Protein AF-A0A496VJU9-F1 (afdb_monomer)

Sequence (153 aa):
MFTLHSKPLSTQMMAYYFPLIFKKNTPYWFFQRLTETQFEQIQNILAEESHKDESEQILCKACQHKITSLENKIEVNGLHQHVFSNPGGFVFEIGCFSGAIGCVNQGSPSLEHSWFTGYAWRFALCSNCLRHLGWFFQSGKDSFYALILKNLD

Radius of gyration: 25.79 Å; Cα contacts (8 Å, |Δi|>4): 222; chains: 1; bounding box: 53×40×88 Å

Foldseek 3Di:
DDDDDDDDDDDDDPPDDDPDDDDPDDDPPPPPPADPVRVVVVVVVVVVVVVVPDPFFKAFPVPRHTFGGVVQFDDDPRHQWDWDADPVRDIFIWGKGQGTPQWDWDDDFAPPRDPRPQWTWTFTAGNPPRHGQAIWTDHDPGIITIGRVVRID

Nearest PDB structures (foldseek):
  4v32-assembly2_B  TM=9.779E-01  e=3.216E-10  Magnetospirillum gryphiswaldense MSR-1
  6r0q-assembly4_D  TM=9.789E-01  e=3.770E-10  Magnetospirillum gryphiswaldense MSR-1
  6r12-assembly2_B  TM=9.718E-01  e=4.191E-10  Magnetospirillum gryphiswaldense MSR-1
  6r0v-assembly3_C  TM=9.160E-01  e=7.500E-10  Magnetospirillum gryphiswaldense MSR-1
  8rq8-assembly1_A  TM=8.326E-01  e=2.969E-09  Homo sapiens

Solvent-accessible surface area (backbone atoms only — not comparable to full-atom values): 9350 Å² total; per-residue (Å²): 138,84,91,84,89,84,83,83,85,78,82,81,80,80,83,79,83,76,90,75,92,73,79,100,82,72,76,92,80,76,74,74,83,68,48,72,71,54,46,53,50,50,51,49,52,53,49,53,59,65,70,66,67,64,93,47,56,30,21,32,59,89,75,64,48,62,26,37,39,63,88,26,57,36,63,59,98,87,34,40,68,47,78,48,67,49,98,88,70,52,73,44,53,26,39,28,22,63,50,47,84,28,44,40,78,47,79,70,74,34,62,76,90,46,89,51,86,81,28,27,33,25,43,21,18,33,64,85,80,60,48,78,36,37,31,37,36,38,41,95,92,47,60,36,34,40,32,35,49,91,47,43,78

Mean predicted aligned error: 13.39 Å

Structure (mmCIF, N/CA/C/O backbone):
data_AF-A0A496VJU9-F1
#
_entry.id   AF-A0A496VJU9-F1
#
loop_
_atom_site.group_PDB
_atom_site.id
_atom_site.type_symbol
_atom_site.label_atom_id
_atom_site.label_alt_id
_atom_site.label_comp_id
_atom_site.label_asym_id
_atom_site.label_entity_id
_atom_site.label_seq_id
_atom_site.pdbx_PDB_ins_code
_atom_site.Cartn_x
_atom_site.Cartn_y
_atom_site.Cartn_z
_atom_site.occupancy
_atom_site.B_iso_or_equiv
_atom_site.auth_seq_id
_atom_site.auth_comp_id
_atom_site.auth_asym_id
_atom_site.auth_atom_id
_atom_site.pdbx_PDB_model_num
ATOM 1 N N . MET A 1 1 ? -37.562 25.824 72.753 1.00 36.03 1 MET A N 1
ATOM 2 C CA . MET A 1 1 ? -36.145 26.083 72.4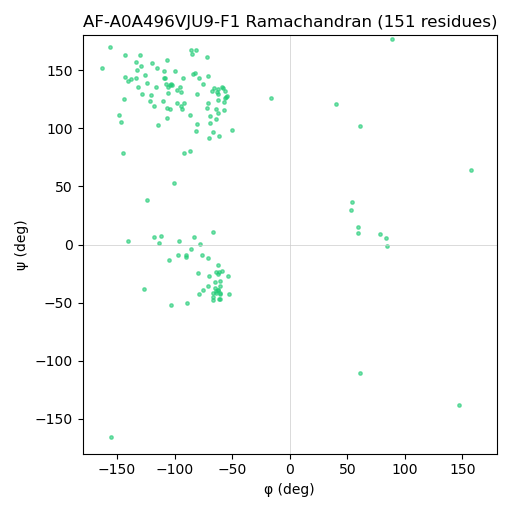26 1.00 36.03 1 MET A CA 1
ATOM 3 C C . MET A 1 1 ? -35.720 25.023 71.410 1.00 36.03 1 MET A C 1
ATOM 5 O O . MET A 1 1 ? -35.754 23.852 71.746 1.00 36.03 1 MET A O 1
ATOM 9 N N . PHE A 1 2 ? -35.468 25.473 70.174 1.00 30.89 2 PHE A N 1
ATOM 10 C CA . PHE A 1 2 ? -34.923 24.803 68.974 1.00 30.89 2 PHE A CA 1
ATOM 11 C C . PHE A 1 2 ? -35.641 23.601 68.323 1.00 30.89 2 PHE A C 1
ATOM 13 O O . PHE A 1 2 ? -35.470 22.447 68.694 1.00 30.89 2 PHE A O 1
ATOM 20 N N . THR A 1 3 ? -36.332 23.904 67.221 1.00 36.97 3 THR A N 1
ATOM 21 C CA . THR A 1 3 ? -36.458 23.063 66.019 1.00 36.97 3 THR A CA 1
ATOM 22 C C . THR A 1 3 ? -35.170 23.101 65.197 1.00 36.97 3 THR A C 1
ATOM 24 O O . THR A 1 3 ? -34.684 24.199 64.935 1.00 36.97 3 THR A O 1
ATOM 27 N N . LEU A 1 4 ? -34.717 21.961 64.665 1.00 34.31 4 LEU A N 1
ATOM 28 C CA . LEU A 1 4 ? -33.974 21.895 63.399 1.00 34.31 4 LEU A CA 1
ATOM 29 C C . LEU A 1 4 ? -34.350 20.616 62.631 1.00 34.31 4 LEU A C 1
ATOM 31 O O . LEU A 1 4 ? -34.287 19.510 63.157 1.00 34.31 4 LEU A O 1
ATOM 35 N N . HIS A 1 5 ? -34.780 20.815 61.384 1.00 34.91 5 HIS A N 1
ATOM 36 C CA . HIS A 1 5 ? -34.985 19.804 60.348 1.00 34.91 5 HIS A CA 1
ATOM 37 C C . HIS A 1 5 ? -33.647 19.248 59.839 1.00 34.91 5 HIS A C 1
ATOM 39 O O . HIS A 1 5 ? -32.717 20.021 59.609 1.00 34.91 5 HIS A O 1
ATOM 45 N N . SER A 1 6 ? -33.600 17.957 59.504 1.00 38.62 6 SER A N 1
ATOM 46 C CA . SER A 1 6 ? -32.602 17.387 58.591 1.00 38.62 6 SER A CA 1
ATOM 47 C C . SER A 1 6 ? -33.297 16.716 57.397 1.00 38.62 6 SER A C 1
ATOM 49 O O . SER A 1 6 ? -34.195 15.890 57.538 1.00 38.62 6 SER A O 1
ATOM 51 N N . LYS A 1 7 ? -32.906 17.184 56.207 1.00 39.16 7 LYS A N 1
ATOM 52 C CA . LYS A 1 7 ? -33.336 16.788 54.856 1.00 39.16 7 LYS A CA 1
ATOM 53 C C . LYS A 1 7 ? -32.603 15.511 54.378 1.00 39.16 7 LYS A C 1
ATOM 55 O O . LYS A 1 7 ? -31.640 15.108 55.027 1.00 39.16 7 LYS A O 1
ATOM 60 N N . PRO A 1 8 ? -33.062 14.866 53.284 1.00 37.69 8 PRO A N 1
ATOM 61 C CA . PRO A 1 8 ? -32.795 13.458 53.010 1.00 37.69 8 PRO A CA 1
ATOM 62 C C . PRO A 1 8 ? -31.461 13.179 52.305 1.00 37.69 8 PRO A C 1
ATOM 64 O O . PRO A 1 8 ? -30.825 14.061 51.733 1.00 37.69 8 PRO A O 1
ATOM 67 N N . LEU A 1 9 ? -31.115 11.893 52.398 1.00 39.75 9 LEU A N 1
ATOM 68 C CA . LEU A 1 9 ? -30.033 11.112 51.801 1.00 39.75 9 LEU A CA 1
ATOM 69 C C . LEU A 1 9 ? -29.301 11.716 50.592 1.00 39.75 9 LEU A C 1
ATOM 71 O O . LEU A 1 9 ? -29.872 12.024 49.551 1.00 39.75 9 LEU A O 1
ATOM 75 N N . SER A 1 10 ? -27.982 11.767 50.768 1.00 36.78 10 SER A N 1
ATOM 76 C CA . SER A 1 10 ? -26.939 12.088 49.805 1.00 36.78 10 SER A CA 1
ATOM 77 C C . SER A 1 10 ? -26.972 11.209 48.552 1.00 36.78 10 SER A C 1
ATOM 79 O O . SER A 1 10 ? -26.857 9.984 48.641 1.00 36.78 10 SER A O 1
ATOM 81 N N . THR A 1 11 ? -27.000 11.852 47.389 1.00 39.56 11 THR A N 1
ATOM 82 C CA . THR A 1 11 ? -26.589 11.288 46.101 1.00 39.56 11 THR A CA 1
ATOM 83 C C . THR A 1 11 ? -25.138 10.808 46.203 1.00 39.56 11 THR A C 1
ATOM 85 O O . THR A 1 11 ? -24.229 11.598 46.460 1.00 39.56 11 THR A O 1
ATOM 88 N N . GLN A 1 12 ? -24.919 9.501 46.059 1.00 37.50 12 GLN A N 1
ATOM 89 C CA . GLN A 1 12 ? -23.591 8.895 45.993 1.00 37.50 12 GLN A CA 1
ATOM 90 C C . GLN A 1 12 ? -22.842 9.418 44.761 1.00 37.50 12 GLN A C 1
ATOM 92 O O . GLN A 1 12 ? -23.204 9.120 43.628 1.00 37.50 12 GLN A O 1
ATOM 97 N N . MET A 1 13 ? -21.771 10.174 44.998 1.00 37.19 13 MET A N 1
ATOM 98 C CA . MET A 1 13 ? -20.736 10.437 44.004 1.00 37.19 13 MET A CA 1
ATOM 99 C C . MET A 1 13 ? -19.961 9.144 43.738 1.00 37.19 13 MET A C 1
ATOM 101 O O . MET A 1 13 ? -19.120 8.748 44.546 1.00 37.19 13 MET A O 1
ATOM 105 N N . MET A 1 14 ? -20.209 8.497 42.604 1.00 37.78 14 MET A N 1
ATOM 106 C CA . MET A 1 14 ? -19.324 7.442 42.117 1.00 37.78 14 MET A CA 1
ATOM 107 C C . MET A 1 14 ? -18.138 8.092 41.401 1.00 37.78 14 MET A C 1
ATOM 109 O O . MET A 1 14 ? -18.221 8.507 40.247 1.00 37.78 14 MET A O 1
ATOM 113 N N . ALA A 1 15 ? -17.028 8.230 42.123 1.00 38.59 15 ALA A N 1
ATOM 114 C CA . ALA A 1 15 ? -15.746 8.621 41.556 1.00 38.59 15 ALA A CA 1
ATOM 115 C C . ALA A 1 15 ? -15.200 7.466 40.699 1.00 38.59 15 ALA A C 1
ATOM 117 O O . ALA A 1 15 ? -14.516 6.577 41.204 1.00 38.59 15 ALA A O 1
ATOM 118 N N . TYR A 1 16 ? -15.511 7.458 39.404 1.00 41.25 16 TYR A N 1
ATOM 119 C CA . TYR A 1 16 ? -14.902 6.520 38.465 1.00 41.25 16 TYR A CA 1
ATOM 120 C C . TYR A 1 16 ? -13.515 7.031 38.059 1.00 41.25 16 TYR A C 1
ATOM 122 O O . TYR A 1 16 ? -13.370 7.974 37.283 1.00 41.25 16 TYR A O 1
ATOM 130 N N . TYR A 1 17 ? -12.482 6.412 38.633 1.00 43.81 17 TYR A N 1
ATOM 131 C CA . TYR A 1 17 ? -11.094 6.583 38.219 1.00 43.81 17 TYR A CA 1
ATOM 132 C C . TYR A 1 17 ? -10.882 5.915 36.859 1.00 43.81 17 TYR A C 1
ATOM 134 O O . TYR A 1 17 ? -11.070 4.709 36.717 1.00 43.81 17 TYR A O 1
ATOM 142 N N . PHE A 1 18 ? -10.449 6.696 35.875 1.00 40.91 18 PHE A N 1
ATOM 143 C CA . PHE A 1 18 ? -10.030 6.206 34.567 1.00 40.91 18 PHE A CA 1
ATOM 144 C C . PHE A 1 18 ? -8.506 5.980 34.586 1.00 40.91 18 PHE A C 1
ATOM 146 O O . PHE A 1 18 ? -7.769 6.956 34.736 1.00 40.91 18 PHE A O 1
ATOM 153 N N . PRO A 1 19 ? -7.977 4.753 34.422 1.00 44.84 19 PRO A N 1
ATOM 154 C CA . PRO A 1 19 ? -6.567 4.562 34.129 1.00 44.84 19 PRO A CA 1
ATOM 155 C C . PRO A 1 19 ? -6.401 4.509 32.606 1.00 44.84 19 PRO A C 1
ATOM 157 O O . PRO A 1 19 ? -6.278 3.438 32.020 1.00 44.84 19 PRO A O 1
ATOM 160 N N . LEU A 1 20 ? -6.411 5.670 31.943 1.00 40.44 20 LEU A N 1
ATOM 161 C CA . LEU A 1 20 ? -5.912 5.757 30.570 1.00 40.44 20 LEU A CA 1
ATOM 162 C C . LEU A 1 20 ? -4.410 6.008 30.616 1.00 40.44 20 LEU A C 1
ATOM 164 O O . LEU A 1 20 ? -3.923 7.059 31.027 1.00 40.44 20 LEU A O 1
ATOM 168 N N . ILE A 1 21 ? -3.678 4.990 30.191 1.00 49.91 21 ILE A N 1
ATOM 169 C CA . ILE A 1 21 ? -2.246 5.013 29.931 1.00 49.91 21 ILE A CA 1
ATOM 170 C C . ILE A 1 21 ? -1.979 6.037 28.818 1.00 49.91 21 ILE A C 1
ATOM 172 O O . ILE A 1 21 ? -2.028 5.663 27.658 1.00 49.91 21 ILE A O 1
ATOM 176 N N . PHE A 1 22 ? -1.663 7.303 29.123 1.00 44.09 22 PHE A N 1
ATOM 177 C CA . PHE A 1 22 ? -1.012 8.201 28.155 1.00 44.09 22 PHE A CA 1
ATOM 178 C C . PHE A 1 22 ? -0.068 9.232 28.808 1.00 44.09 22 PHE A C 1
ATOM 180 O O . PHE A 1 22 ? -0.472 10.152 29.503 1.00 44.09 22 PHE A O 1
ATOM 187 N N . LYS A 1 23 ? 1.225 9.004 28.526 1.00 38.66 23 LYS A N 1
ATOM 188 C CA . LYS A 1 23 ? 2.399 9.896 28.410 1.00 38.66 23 LYS A CA 1
ATOM 189 C C . LYS A 1 23 ? 2.602 11.070 29.396 1.00 38.66 23 LYS A C 1
ATOM 191 O O . LYS A 1 23 ? 1.887 12.059 29.439 1.00 38.66 23 LYS A O 1
ATOM 196 N N . LYS A 1 24 ? 3.759 10.987 30.066 1.00 43.81 24 LYS A N 1
ATOM 197 C CA . LYS A 1 24 ? 4.439 11.978 30.917 1.00 43.81 24 LYS A CA 1
ATOM 198 C C . LYS A 1 24 ? 4.575 13.367 30.253 1.00 43.81 24 LYS A C 1
ATOM 200 O O . LYS A 1 24 ? 5.496 13.546 29.465 1.00 43.81 24 LYS A O 1
ATOM 205 N N . ASN A 1 25 ? 3.686 14.313 30.577 1.00 45.59 25 ASN A N 1
ATOM 206 C CA . ASN A 1 25 ? 3.913 15.771 30.747 1.00 45.59 25 ASN A CA 1
ATOM 207 C C . ASN A 1 25 ? 2.608 16.573 30.575 1.00 45.59 25 ASN A C 1
ATOM 209 O O . ASN A 1 25 ? 2.478 17.404 29.680 1.00 45.59 25 ASN A O 1
ATOM 213 N N . THR A 1 26 ? 1.640 16.363 31.463 1.00 45.28 26 THR A N 1
ATOM 214 C CA . THR A 1 26 ? 0.485 17.260 31.611 1.00 45.28 26 THR A CA 1
ATOM 215 C C . THR A 1 26 ? 0.642 18.065 32.902 1.00 45.28 26 THR A C 1
ATOM 217 O O . THR A 1 26 ? 0.701 17.462 33.977 1.00 45.28 26 THR A O 1
ATOM 220 N N . PRO A 1 27 ? 0.744 19.406 32.840 1.00 45.62 27 PRO A N 1
ATOM 221 C CA . PRO A 1 27 ? 0.731 20.249 34.031 1.00 45.62 27 PRO A CA 1
ATOM 222 C C . PRO A 1 27 ? -0.566 20.033 34.826 1.00 45.62 27 PRO A C 1
ATOM 224 O O . PRO A 1 27 ? -1.655 20.003 34.256 1.00 45.62 27 PRO A O 1
ATOM 227 N N . TYR A 1 28 ? -0.442 19.883 36.144 1.00 48.94 28 TYR A N 1
ATOM 228 C CA . TYR A 1 28 ? -1.470 19.382 37.072 1.00 48.94 28 TYR A CA 1
ATOM 229 C C . TYR A 1 28 ? -2.730 20.265 37.265 1.00 48.94 28 TYR A C 1
ATOM 231 O O . TYR A 1 28 ? -3.525 19.997 38.16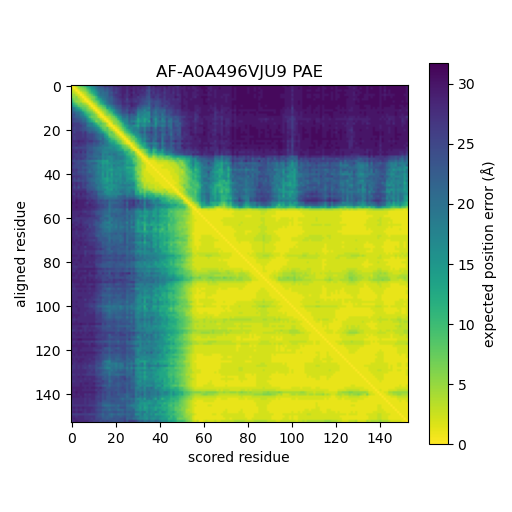1 1.00 48.94 28 TYR A O 1
ATOM 239 N N . TRP A 1 29 ? -2.960 21.302 36.455 1.00 51.19 29 TRP A N 1
ATOM 240 C CA . TRP A 1 29 ? -4.063 22.266 36.641 1.00 51.19 29 TRP A CA 1
ATOM 241 C C . TRP A 1 29 ? -5.168 22.221 35.583 1.00 51.19 29 TRP A C 1
ATOM 243 O O . TRP A 1 29 ? -6.082 23.038 35.640 1.00 51.19 29 TRP A O 1
ATOM 253 N N . PHE A 1 30 ? 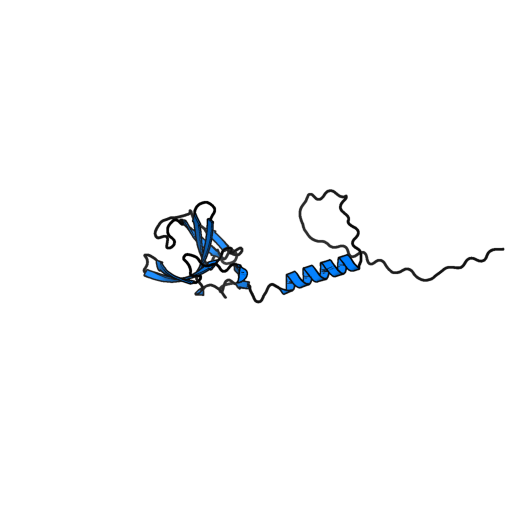-5.162 21.259 34.659 1.00 46.78 30 PHE A N 1
ATOM 254 C CA . PHE A 1 30 ? -6.269 21.098 33.708 1.00 46.78 30 PHE A CA 1
ATOM 255 C C . PHE A 1 30 ? -7.223 19.964 34.110 1.00 46.78 30 PHE A C 1
ATOM 257 O O . PHE A 1 30 ? -7.517 19.064 33.332 1.00 46.78 30 PHE A O 1
ATOM 264 N N . PHE A 1 31 ? -7.718 19.999 35.350 1.00 55.41 31 PHE A N 1
ATOM 265 C CA . PHE A 1 31 ? -8.904 19.226 35.722 1.00 55.41 31 PHE A CA 1
ATOM 266 C C . PHE A 1 31 ? -10.138 20.062 35.391 1.00 55.41 31 PHE A C 1
ATOM 268 O O . PHE A 1 31 ? -10.723 20.714 36.256 1.00 55.41 31 PHE A O 1
ATOM 275 N N . GLN A 1 32 ? -10.534 20.070 34.118 1.00 63.53 32 GLN A N 1
ATOM 276 C CA . GLN A 1 32 ? -11.879 20.512 33.776 1.00 63.53 32 GLN A CA 1
ATOM 277 C C . GLN A 1 32 ? -12.840 19.510 34.422 1.00 63.53 32 GLN A C 1
ATOM 279 O O . GLN A 1 32 ? -12.888 18.344 34.034 1.00 63.53 32 GLN A O 1
ATOM 284 N N . ARG A 1 33 ? -13.546 19.936 35.477 1.00 68.69 33 ARG A N 1
ATOM 285 C CA . ARG A 1 33 ? -14.572 19.114 36.121 1.00 68.69 33 ARG A CA 1
ATOM 286 C C . ARG A 1 33 ? -15.708 18.939 35.118 1.00 68.69 33 ARG A C 1
ATOM 288 O O . ARG A 1 33 ? -16.532 19.839 34.975 1.00 68.69 33 ARG A O 1
ATOM 295 N N . LEU A 1 34 ? -15.697 17.817 34.405 1.00 76.88 34 LEU A N 1
ATOM 296 C CA . LEU A 1 34 ? -16.750 17.466 33.463 1.00 76.88 34 LEU A CA 1
ATOM 297 C C . LEU A 1 34 ? -18.066 17.311 34.227 1.00 76.88 34 LEU A C 1
ATOM 299 O O . LEU A 1 34 ? -18.108 16.699 35.297 1.00 76.88 34 LEU A O 1
ATOM 303 N N . THR A 1 35 ? -19.134 17.898 33.698 1.00 84.69 35 THR A N 1
ATOM 304 C CA . THR A 1 35 ? -20.495 17.592 34.149 1.00 84.69 35 THR A CA 1
ATOM 305 C C . THR A 1 35 ? -20.895 16.193 33.678 1.00 84.69 35 THR A C 1
ATOM 307 O O . THR A 1 35 ? -20.311 15.671 32.731 1.00 84.69 35 THR A O 1
ATOM 310 N N . GLU A 1 36 ? -21.913 15.590 34.298 1.00 83.12 36 GLU A N 1
ATOM 311 C CA . GLU A 1 36 ? -22.470 14.296 33.855 1.00 83.12 36 GLU A CA 1
ATOM 312 C C . GLU A 1 36 ? -22.842 14.326 32.368 1.00 83.12 36 GLU A C 1
ATOM 314 O O . GLU A 1 36 ? -22.452 13.444 31.613 1.00 83.12 36 GLU A O 1
ATOM 319 N N . THR A 1 37 ? -23.453 15.422 31.912 1.00 84.25 37 THR A N 1
ATOM 320 C CA . THR A 1 37 ? -23.782 15.630 30.497 1.00 84.25 37 THR A CA 1
ATOM 321 C C . THR A 1 37 ? -22.552 15.687 29.592 1.00 84.25 37 THR A C 1
ATOM 323 O O . THR A 1 37 ? -22.577 15.134 28.499 1.00 84.25 37 THR A O 1
ATOM 326 N N . GLN A 1 38 ? -21.459 16.320 30.030 1.00 88.88 38 GLN A N 1
ATOM 327 C CA . GLN A 1 38 ? -20.211 16.359 29.264 1.00 88.88 38 GLN A CA 1
ATOM 328 C C . GLN A 1 38 ? -19.525 14.992 29.236 1.00 88.88 38 GLN A C 1
ATOM 330 O O . GLN A 1 38 ? -18.928 14.628 28.227 1.00 88.88 38 GLN A O 1
ATOM 335 N N . PHE A 1 39 ? -19.613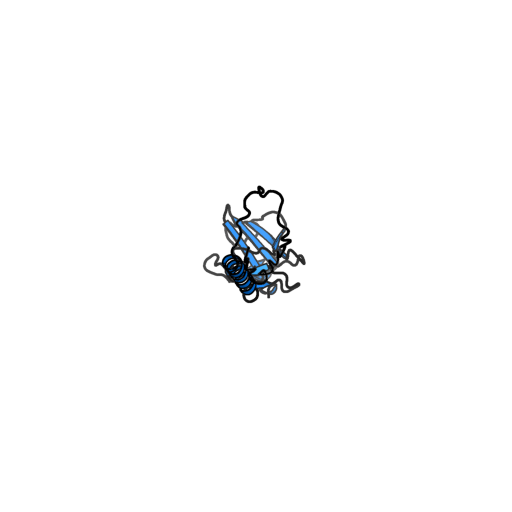 14.226 30.324 1.00 85.75 39 PHE A N 1
ATOM 336 C CA . PHE A 1 39 ? -19.094 12.866 30.374 1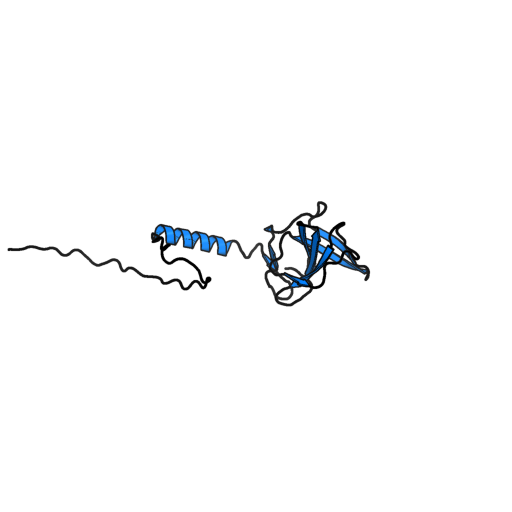.00 85.75 39 PHE A CA 1
ATOM 337 C C . PHE A 1 39 ? -19.874 11.940 29.435 1.00 85.75 39 PHE A C 1
ATOM 339 O O . PHE A 1 39 ? -19.256 11.253 28.631 1.00 85.75 39 PHE A O 1
ATOM 346 N N . GLU A 1 40 ? -21.207 11.976 29.467 1.00 86.12 40 GLU A N 1
ATOM 347 C CA . GLU A 1 40 ? -22.067 11.218 28.546 1.00 86.12 40 GLU A CA 1
ATOM 348 C C . GLU A 1 40 ? -21.819 11.608 27.086 1.00 86.12 40 GLU A C 1
ATOM 350 O O . GLU A 1 40 ? -21.701 10.741 26.226 1.00 86.12 40 GLU A O 1
ATOM 355 N N . GLN A 1 41 ? -21.657 12.903 26.800 1.00 88.19 41 GLN A N 1
ATOM 356 C CA . GLN A 1 41 ? -21.295 13.380 25.464 1.00 88.19 41 GLN A CA 1
ATOM 357 C C . GLN A 1 41 ? -19.943 12.831 25.002 1.00 88.19 41 GLN A C 1
ATOM 359 O O . GLN A 1 41 ? -19.842 12.339 23.882 1.00 88.19 41 GLN A O 1
ATOM 364 N N . ILE A 1 42 ? -18.913 12.873 25.853 1.00 85.94 42 ILE A N 1
ATOM 365 C CA . ILE A 1 42 ? -17.594 12.312 25.531 1.00 85.94 42 ILE A CA 1
ATOM 366 C C . ILE A 1 42 ? -17.682 10.793 25.346 1.00 85.94 42 ILE A C 1
ATOM 368 O O . ILE A 1 42 ? -17.098 10.272 24.403 1.00 85.94 42 ILE A O 1
ATOM 372 N N . GLN A 1 43 ? -18.427 10.079 26.195 1.00 84.19 43 GLN A N 1
ATOM 373 C CA . GLN A 1 43 ? -18.647 8.636 26.050 1.00 84.19 43 GLN A CA 1
ATOM 374 C C . GLN A 1 43 ? -19.339 8.301 24.726 1.00 84.19 43 GLN A C 1
ATOM 376 O O . GLN A 1 43 ? -18.906 7.379 24.045 1.00 84.19 43 GLN A O 1
ATOM 381 N N . ASN A 1 44 ? -20.354 9.072 24.328 1.00 83.56 44 ASN A N 1
ATOM 382 C CA . ASN A 1 44 ? -21.057 8.870 23.063 1.00 83.56 44 ASN A CA 1
ATOM 383 C C . ASN A 1 44 ? -20.157 9.158 21.857 1.00 83.56 44 ASN A C 1
ATOM 385 O O . ASN A 1 44 ? -20.144 8.360 20.930 1.00 83.56 44 ASN A O 1
ATOM 389 N N . ILE A 1 45 ? -19.349 10.224 21.890 1.00 82.19 45 ILE A N 1
ATOM 390 C CA . ILE A 1 45 ? -18.370 10.518 20.828 1.00 82.19 45 ILE A CA 1
ATOM 391 C C . ILE A 1 45 ? -17.348 9.382 20.708 1.00 82.19 45 ILE A C 1
ATOM 393 O O . ILE A 1 45 ? -17.096 8.898 19.610 1.00 82.19 45 ILE A O 1
ATOM 397 N N . LEU A 1 46 ? -16.793 8.914 21.831 1.00 80.69 46 LEU A N 1
ATOM 398 C CA . LEU A 1 46 ? -15.835 7.803 21.839 1.00 80.69 46 LEU A CA 1
ATOM 399 C C . LEU A 1 46 ? -16.475 6.488 21.367 1.00 80.69 46 LEU A C 1
ATOM 401 O O . LEU A 1 46 ? -15.833 5.706 20.668 1.00 80.69 46 LEU A O 1
ATOM 405 N N . ALA A 1 47 ? -17.738 6.245 21.722 1.00 74.69 47 ALA A N 1
ATOM 406 C CA . ALA A 1 47 ? -18.490 5.091 21.246 1.00 74.69 47 ALA A CA 1
ATOM 407 C C . ALA A 1 47 ? -18.754 5.186 19.734 1.00 74.69 47 ALA A C 1
ATOM 409 O O . ALA A 1 47 ? -18.506 4.222 19.014 1.00 74.69 47 ALA A O 1
ATOM 410 N N . GLU A 1 48 ? -19.172 6.344 19.224 1.00 66.44 48 GLU A N 1
ATOM 411 C CA . GLU A 1 48 ? -19.360 6.593 17.789 1.00 66.44 48 GLU A CA 1
ATOM 412 C C . GLU A 1 48 ? -18.049 6.460 16.994 1.00 66.44 48 GLU A C 1
ATOM 414 O O . GLU A 1 48 ? -18.051 5.870 15.912 1.00 66.44 48 GLU A O 1
ATOM 419 N N . GLU A 1 49 ? -16.919 6.928 17.533 1.00 64.56 49 GLU A N 1
ATOM 420 C CA . GLU A 1 49 ? -15.587 6.708 16.949 1.00 64.56 49 GLU A CA 1
ATOM 421 C C . GLU A 1 49 ? -15.206 5.221 16.931 1.00 64.56 49 GLU A C 1
ATOM 423 O O . GLU A 1 49 ? -14.682 4.739 15.928 1.00 64.56 49 GLU A O 1
ATOM 428 N N . SER A 1 50 ? -15.520 4.468 17.990 1.00 61.69 50 SER A N 1
ATOM 429 C CA . SER A 1 50 ? -15.257 3.023 18.050 1.00 61.69 50 SER A CA 1
ATOM 430 C C . SER A 1 50 ? -16.153 2.193 17.119 1.00 61.69 50 SER A C 1
ATOM 432 O O . SER A 1 50 ? -15.741 1.133 16.656 1.00 61.69 50 SER A O 1
ATOM 434 N N . HIS A 1 51 ? -17.359 2.680 16.804 1.00 56.41 51 HIS A N 1
ATOM 435 C CA . HIS A 1 51 ? -18.331 1.995 15.945 1.00 56.41 51 HIS A CA 1
ATOM 436 C C . HIS A 1 51 ? -18.211 2.337 14.453 1.00 56.41 51 HIS A C 1
ATOM 438 O O . HIS A 1 51 ? -18.803 1.642 13.628 1.00 56.41 51 HIS A O 1
ATOM 444 N N . LYS A 1 52 ? -17.427 3.354 14.079 1.00 54.09 52 LYS A N 1
ATOM 445 C CA . LYS A 1 52 ? -17.117 3.661 12.671 1.00 54.09 52 LYS A CA 1
ATOM 446 C C . LYS A 1 52 ? -16.181 2.643 12.000 1.00 54.09 52 LYS A C 1
ATOM 448 O O . LYS A 1 52 ? -16.023 2.691 10.787 1.00 54.09 52 LYS A O 1
ATOM 453 N N . ASP A 1 53 ? -15.547 1.743 12.752 1.00 56.91 53 ASP A N 1
ATOM 454 C CA . ASP A 1 53 ? -14.196 1.273 12.409 1.00 56.91 53 ASP A CA 1
ATOM 455 C C . ASP A 1 53 ? -14.031 -0.253 12.245 1.00 56.91 53 ASP A C 1
ATOM 457 O O . ASP A 1 53 ? -12.987 -0.790 12.583 1.00 56.91 53 ASP A O 1
ATOM 461 N N . GLU A 1 54 ? -14.996 -0.981 11.672 1.00 57.78 54 GLU A N 1
ATOM 462 C CA . GLU A 1 54 ? -14.735 -2.366 11.205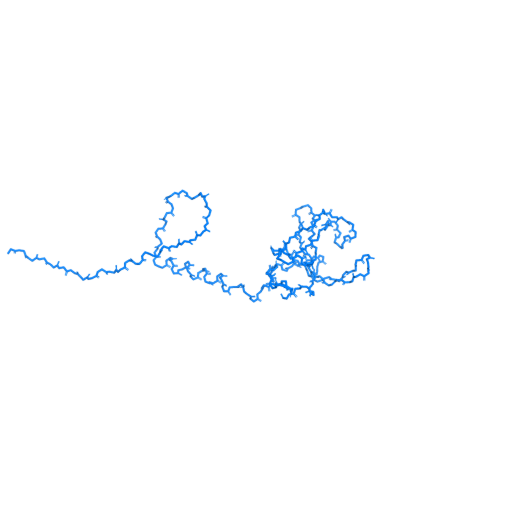 1.00 57.78 54 GLU A CA 1
ATOM 463 C C . GLU A 1 54 ? -15.119 -2.602 9.738 1.00 57.78 54 GLU A C 1
ATOM 465 O O . GLU A 1 54 ? -14.374 -3.259 9.014 1.00 57.78 54 GLU A O 1
ATOM 470 N N . SER A 1 55 ? -16.221 -2.026 9.243 1.00 60.91 55 SER A N 1
ATOM 471 C CA . SER A 1 55 ? -16.721 -2.327 7.888 1.00 60.91 55 SER A CA 1
ATOM 472 C C . SER A 1 55 ? -15.951 -1.665 6.740 1.00 60.91 55 SER A C 1
ATOM 474 O O . SER A 1 55 ? -16.204 -1.983 5.581 1.00 60.91 55 SER A O 1
ATOM 476 N N . GLU A 1 56 ? -15.036 -0.739 7.033 1.00 86.12 56 GLU A N 1
ATOM 477 C CA . GLU A 1 56 ? -14.250 -0.009 6.023 1.00 86.12 56 GLU A CA 1
ATOM 478 C C . GLU A 1 56 ? -12.740 -0.255 6.142 1.00 86.12 56 GLU A C 1
ATOM 480 O O . GLU A 1 56 ? -11.942 0.384 5.448 1.00 86.12 56 GLU A O 1
ATOM 485 N N . GLN A 1 57 ? -12.330 -1.171 7.022 1.00 94.38 57 GLN A N 1
ATOM 486 C CA . GLN A 1 57 ? -10.932 -1.550 7.168 1.00 94.38 57 GLN A CA 1
ATOM 487 C C . GLN A 1 57 ? -10.518 -2.510 6.058 1.00 94.38 57 GLN A C 1
ATOM 489 O O . GLN A 1 57 ? -11.275 -3.386 5.658 1.00 94.38 57 GLN A O 1
ATOM 494 N N . ILE A 1 58 ? -9.281 -2.358 5.597 1.00 97.62 58 ILE A N 1
ATOM 495 C CA . ILE A 1 58 ? -8.643 -3.311 4.697 1.00 97.62 58 ILE A CA 1
ATOM 496 C C . ILE A 1 58 ? -7.550 -4.023 5.479 1.00 97.62 58 ILE A C 1
ATOM 498 O O . ILE A 1 58 ? -6.639 -3.391 6.041 1.00 97.62 58 ILE A O 1
ATOM 502 N N . LEU A 1 59 ? -7.641 -5.345 5.514 1.00 98.31 59 LEU A N 1
ATOM 503 C CA . LEU A 1 59 ? -6.833 -6.196 6.371 1.00 98.31 59 LEU A CA 1
ATOM 504 C C . LEU A 1 59 ? -5.778 -6.944 5.561 1.00 98.31 59 LEU A C 1
ATOM 506 O O . LEU A 1 59 ? -5.881 -7.149 4.354 1.00 98.31 59 LEU A O 1
ATOM 510 N N . CYS A 1 60 ? -4.724 -7.391 6.233 1.00 98.75 60 CYS A N 1
ATOM 511 C CA . CYS A 1 60 ? -3.798 -8.338 5.641 1.00 98.75 60 CYS A CA 1
ATOM 512 C C . CYS A 1 60 ? -4.477 -9.701 5.550 1.00 98.75 60 CYS A C 1
ATOM 514 O O . CYS A 1 60 ? -4.695 -10.343 6.577 1.00 98.75 60 CYS A O 1
ATOM 516 N N . LYS A 1 61 ? -4.656 -10.223 4.337 1.00 98.62 61 LYS A N 1
ATOM 517 C CA . LYS A 1 61 ? -5.269 -11.540 4.111 1.00 98.62 61 LYS A CA 1
ATOM 518 C C . LYS A 1 61 ? -4.605 -12.686 4.880 1.00 98.62 61 LYS A C 1
ATOM 520 O O . LYS A 1 61 ? -5.213 -13.703 5.191 1.00 98.62 61 LYS A O 1
ATOM 525 N N . ALA A 1 62 ? -3.316 -12.543 5.190 1.00 98.56 62 ALA A N 1
ATOM 526 C CA . ALA A 1 62 ? -2.539 -13.566 5.883 1.00 98.56 62 ALA A CA 1
ATOM 527 C C . ALA A 1 62 ? -2.827 -13.676 7.382 1.00 98.56 62 ALA A C 1
ATOM 529 O O . ALA A 1 62 ? -2.736 -14.765 7.937 1.00 98.56 62 ALA A O 1
ATOM 530 N N . CYS A 1 63 ? -3.030 -12.540 8.046 1.00 98.50 63 CYS A N 1
ATOM 531 C CA . CYS A 1 63 ? -2.988 -12.451 9.508 1.00 98.50 63 CYS A CA 1
ATOM 532 C C . CYS A 1 63 ? -4.058 -11.529 10.091 1.00 98.50 63 CYS A C 1
ATOM 534 O O . CYS A 1 63 ? -4.055 -11.302 11.296 1.00 98.50 63 CYS A O 1
ATOM 536 N N . GLN A 1 64 ? -4.928 -10.980 9.241 1.00 98.00 64 GLN A N 1
ATOM 537 C CA . GLN A 1 64 ? -6.033 -10.087 9.584 1.00 98.00 64 GLN A CA 1
ATOM 538 C C . GLN A 1 64 ? -5.605 -8.787 10.289 1.00 98.00 64 GLN A C 1
ATOM 540 O O . GLN A 1 64 ? -6.422 -8.067 10.846 1.00 98.00 64 GLN A O 1
ATOM 545 N N . HIS A 1 65 ? -4.314 -8.440 10.245 1.00 97.94 65 HIS A N 1
ATOM 546 C CA . HIS A 1 65 ? -3.832 -7.160 10.759 1.00 97.94 65 HIS A CA 1
ATOM 547 C C . HIS A 1 65 ? -4.354 -6.008 9.894 1.00 97.94 65 HIS A C 1
ATOM 549 O O . HIS A 1 65 ? -4.212 -6.072 8.672 1.00 97.94 65 HIS A O 1
ATOM 555 N N . LYS A 1 66 ? -4.899 -4.953 10.513 1.00 97.69 66 LYS A N 1
ATOM 556 C CA . LYS A 1 66 ? -5.336 -3.731 9.819 1.00 97.69 66 LYS A CA 1
ATOM 557 C C . LYS A 1 66 ? -4.176 -3.124 9.038 1.00 97.69 66 LYS A C 1
ATOM 559 O O . LYS A 1 66 ? -3.143 -2.813 9.623 1.00 97.69 66 LYS A O 1
ATOM 564 N N . ILE A 1 67 ? -4.345 -2.948 7.729 1.00 98.56 67 ILE A N 1
ATOM 565 C CA . ILE A 1 67 ? -3.328 -2.361 6.845 1.00 98.56 67 ILE A CA 1
ATOM 566 C C . ILE A 1 67 ? -3.670 -0.920 6.508 1.00 98.56 67 ILE A C 1
ATOM 568 O O . ILE A 1 67 ? -2.835 -0.029 6.674 1.00 98.56 67 ILE A O 1
ATOM 572 N N . THR A 1 68 ? -4.892 -0.702 6.041 1.00 98.06 68 THR A N 1
ATOM 573 C CA . THR A 1 68 ? -5.407 0.595 5.601 1.00 98.06 68 THR A CA 1
ATOM 574 C C . THR A 1 68 ? -6.938 0.597 5.723 1.00 98.06 68 THR A C 1
ATOM 576 O O . THR A 1 68 ? -7.505 -0.255 6.409 1.00 98.06 68 THR A O 1
ATOM 579 N N . SER A 1 69 ? -7.606 1.559 5.104 1.00 96.50 69 SER A N 1
ATOM 580 C CA . SER A 1 69 ? -9.059 1.728 5.087 1.00 96.50 69 SER A CA 1
ATOM 581 C C . SER A 1 69 ? -9.518 2.233 3.719 1.00 96.50 69 SER A C 1
ATOM 583 O O . SER A 1 69 ? -8.719 2.738 2.922 1.00 96.50 69 SER A O 1
ATOM 585 N N . LEU A 1 70 ? -10.813 2.101 3.431 1.00 95.62 70 LEU A N 1
ATOM 586 C CA . LEU A 1 70 ? -11.408 2.574 2.178 1.00 95.62 70 LEU A CA 1
ATOM 587 C C . LEU A 1 70 ? -11.253 4.091 1.983 1.00 95.62 70 LEU A C 1
ATOM 589 O O . LEU A 1 70 ? -11.080 4.532 0.849 1.00 95.62 70 LEU A O 1
ATOM 593 N N . GLU A 1 71 ? -11.234 4.873 3.065 1.00 95.88 71 GLU A N 1
ATOM 594 C CA . GLU A 1 71 ? -11.024 6.331 3.030 1.00 95.88 71 GLU A CA 1
ATOM 595 C C . GLU A 1 71 ? -9.645 6.725 2.470 1.00 95.88 71 GLU A C 1
ATOM 597 O O . GLU A 1 71 ? -9.468 7.816 1.936 1.00 95.88 71 GLU A O 1
ATOM 602 N N . ASN A 1 72 ? -8.662 5.825 2.581 1.00 97.88 72 ASN A N 1
ATOM 603 C CA . ASN A 1 72 ? -7.306 6.059 2.111 1.00 97.88 72 ASN A CA 1
ATOM 604 C C . ASN A 1 72 ? -7.149 5.718 0.627 1.00 97.88 72 ASN A C 1
ATOM 606 O O . ASN A 1 72 ? -6.065 5.920 0.087 1.00 97.88 72 ASN A O 1
ATOM 610 N N . LYS A 1 73 ? -8.177 5.194 -0.056 1.00 98.19 73 LYS A N 1
ATOM 611 C CA . LYS A 1 73 ? -8.106 4.929 -1.499 1.00 98.19 73 LYS A CA 1
ATOM 612 C C . LYS A 1 73 ? -7.896 6.239 -2.251 1.00 98.19 73 LYS A C 1
ATOM 614 O O . LYS A 1 73 ? -8.647 7.193 -2.081 1.00 98.19 73 LYS A O 1
ATOM 619 N N . ILE A 1 74 ? -6.900 6.251 -3.127 1.00 98.62 74 ILE A N 1
ATOM 620 C CA . ILE A 1 74 ? -6.614 7.380 -4.012 1.00 98.62 74 ILE A CA 1
ATOM 621 C C . ILE A 1 74 ? -6.471 6.908 -5.452 1.00 98.62 74 ILE A C 1
ATOM 623 O O . ILE A 1 74 ? -6.243 5.724 -5.718 1.00 98.62 74 ILE A O 1
ATOM 627 N N . GLU A 1 75 ? -6.561 7.859 -6.373 1.00 98.62 75 GLU A N 1
ATOM 628 C CA . GLU A 1 75 ? -6.197 7.669 -7.770 1.00 98.62 75 GLU A CA 1
ATOM 629 C C . GLU A 1 75 ? -4.787 8.202 -8.018 1.00 98.62 75 GLU A C 1
ATOM 631 O O . GLU A 1 75 ? -4.450 9.320 -7.630 1.00 98.62 75 GLU A O 1
ATOM 636 N N . VAL A 1 76 ? -3.968 7.411 -8.705 1.00 98.06 76 VAL A N 1
ATOM 637 C CA . VAL A 1 76 ? -2.658 7.830 -9.210 1.00 98.06 76 VAL A CA 1
ATOM 638 C C . VAL A 1 76 ? -2.690 7.659 -10.719 1.00 98.06 76 VAL A C 1
ATOM 640 O O . VAL A 1 76 ? -3.097 6.611 -11.216 1.00 98.06 76 VAL A O 1
ATOM 643 N N . ASN A 1 77 ? -2.310 8.701 -11.461 1.00 97.00 77 ASN A N 1
ATOM 644 C CA . ASN A 1 77 ? -2.479 8.762 -12.919 1.00 97.00 77 ASN A CA 1
ATOM 645 C C . ASN A 1 77 ? -3.935 8.503 -13.373 1.00 97.00 77 ASN A C 1
ATOM 647 O O . ASN A 1 77 ? -4.165 7.878 -14.404 1.00 97.00 77 ASN A O 1
ATOM 651 N N . GLY A 1 78 ? -4.913 8.980 -12.590 1.00 97.75 78 GLY A N 1
ATOM 652 C CA . GLY A 1 78 ? -6.347 8.906 -12.903 1.00 97.75 78 GLY A CA 1
ATOM 653 C C . GLY A 1 78 ? -7.012 7.550 -12.650 1.00 97.75 78 GLY A C 1
ATOM 654 O O . GLY A 1 78 ? -8.147 7.356 -13.070 1.00 97.75 78 GLY A O 1
ATOM 655 N N . LEU A 1 79 ? -6.322 6.600 -12.006 1.00 98.06 79 LEU A N 1
ATOM 656 C CA . LEU A 1 79 ? -6.874 5.287 -11.661 1.00 98.06 79 LEU A CA 1
ATOM 657 C C . LEU A 1 79 ? -6.470 4.871 -10.245 1.00 98.06 79 LEU A C 1
ATOM 659 O O . LEU A 1 79 ? -5.333 5.083 -9.819 1.00 98.06 79 LEU A O 1
ATOM 663 N N . HIS A 1 80 ? -7.389 4.224 -9.527 1.00 98.38 80 HIS A N 1
ATOM 664 C CA . HIS A 1 80 ? -7.081 3.583 -8.247 1.00 98.38 80 HIS A CA 1
ATOM 665 C C . HIS A 1 80 ? -6.376 2.232 -8.433 1.00 98.38 80 HIS A C 1
ATOM 667 O O . HIS A 1 80 ? -5.432 1.927 -7.706 1.00 98.38 80 HIS A O 1
ATOM 673 N N . GLN A 1 81 ? -6.845 1.423 -9.388 1.00 98.56 81 GLN A N 1
ATOM 674 C CA . GLN A 1 81 ? -6.312 0.090 -9.659 1.00 98.56 81 GLN A CA 1
ATOM 675 C C . GLN A 1 81 ? -5.416 0.098 -10.891 1.00 98.56 81 GLN A C 1
ATOM 677 O O . GLN A 1 81 ? -5.765 0.682 -11.917 1.00 98.56 81 GLN A O 1
ATOM 682 N N . HIS A 1 82 ? -4.288 -0.598 -10.795 1.00 98.62 82 HIS A N 1
ATOM 683 C CA . HIS A 1 82 ? -3.327 -0.753 -11.881 1.00 98.62 82 HIS A CA 1
ATOM 684 C C . HIS A 1 82 ? -2.922 -2.216 -12.024 1.00 98.62 82 HIS A C 1
ATOM 686 O O . HIS A 1 82 ? -2.868 -2.955 -11.039 1.00 98.62 82 HIS A O 1
ATOM 692 N N . VAL A 1 83 ? -2.585 -2.621 -13.247 1.00 98.31 83 VAL A N 1
ATOM 693 C CA . VAL A 1 83 ? -1.998 -3.933 -13.534 1.00 98.31 83 VAL A CA 1
ATOM 694 C C . VAL A 1 83 ? -0.610 -3.719 -14.116 1.00 98.31 83 VAL A C 1
ATOM 696 O O . VAL A 1 83 ? -0.467 -3.117 -15.177 1.00 98.31 83 VAL A O 1
ATOM 699 N N . PHE A 1 84 ? 0.412 -4.231 -13.434 1.00 97.88 84 PHE A N 1
ATOM 700 C CA . PHE A 1 84 ? 1.801 -4.112 -13.869 1.00 97.88 84 PHE A CA 1
ATOM 701 C C . PHE A 1 84 ? 2.516 -5.456 -13.872 1.00 97.88 84 PHE A C 1
ATOM 703 O O . PHE A 1 84 ? 2.200 -6.347 -13.086 1.00 97.88 84 PHE A O 1
ATOM 710 N N . SER A 1 85 ? 3.531 -5.578 -14.724 1.00 96.69 85 SER A N 1
ATOM 711 C CA . SER A 1 85 ? 4.484 -6.685 -14.710 1.00 96.69 85 SER A CA 1
ATOM 712 C C . SER A 1 85 ? 5.841 -6.219 -14.189 1.00 96.69 85 SER A C 1
ATOM 714 O O . SER A 1 85 ? 6.326 -5.156 -14.584 1.00 96.69 85 SER A O 1
ATOM 716 N N . ASN A 1 86 ? 6.488 -7.017 -13.343 1.00 93.56 86 ASN A N 1
ATOM 717 C CA . ASN A 1 86 ? 7.887 -6.788 -12.987 1.00 93.56 86 ASN A CA 1
ATOM 718 C C . ASN A 1 86 ? 8.842 -7.438 -14.021 1.00 93.56 86 ASN A C 1
ATOM 720 O O . ASN A 1 86 ? 8.404 -8.268 -14.821 1.00 93.56 86 ASN A O 1
ATOM 724 N N . PRO A 1 87 ? 10.150 -7.114 -14.009 1.00 94.50 87 PRO A N 1
ATOM 725 C CA . PRO A 1 87 ? 11.131 -7.704 -14.932 1.00 94.50 87 PRO A CA 1
ATOM 726 C C . PRO A 1 87 ? 11.250 -9.232 -14.859 1.00 94.50 87 PRO A C 1
ATOM 728 O O . PRO A 1 87 ? 11.681 -9.862 -15.818 1.00 94.50 87 PRO A O 1
ATOM 731 N N . GLY A 1 88 ? 10.854 -9.837 -13.735 1.00 93.06 88 GLY A N 1
ATOM 732 C CA . GLY A 1 88 ? 10.781 -11.291 -13.572 1.00 93.06 88 GLY A CA 1
ATOM 733 C C . GLY A 1 88 ? 9.554 -11.936 -14.229 1.00 93.06 88 GLY A C 1
ATOM 734 O O . GLY A 1 88 ? 9.380 -13.144 -14.106 1.00 93.06 88 GLY A O 1
ATOM 735 N N . GLY A 1 89 ? 8.692 -11.155 -14.888 1.00 95.31 89 GLY A N 1
ATOM 736 C CA . GLY A 1 89 ? 7.487 -11.634 -15.569 1.00 95.31 89 GLY A CA 1
ATOM 737 C C . GLY A 1 89 ? 6.269 -11.821 -14.661 1.00 95.31 89 GLY A C 1
ATOM 738 O O . GLY A 1 89 ? 5.235 -12.303 -15.120 1.00 95.31 89 GLY A O 1
ATOM 739 N N . PHE A 1 90 ? 6.344 -11.437 -13.384 1.00 96.25 90 PHE A N 1
ATOM 740 C CA . PHE A 1 90 ? 5.208 -11.526 -12.468 1.00 96.25 90 PHE A CA 1
ATOM 741 C C . PHE A 1 90 ? 4.262 -10.346 -12.663 1.00 96.25 90 PHE A C 1
ATOM 743 O O . PHE A 1 90 ? 4.693 -9.193 -12.618 1.00 96.25 90 PHE A O 1
ATOM 750 N N . VAL A 1 91 ? 2.971 -10.645 -12.819 1.00 97.69 91 VAL A N 1
ATOM 751 C CA . VAL A 1 91 ? 1.900 -9.652 -12.944 1.00 97.69 91 VAL A CA 1
ATOM 752 C C . VAL A 1 91 ? 1.247 -9.402 -11.585 1.00 97.69 91 VAL A C 1
ATOM 754 O O . VAL A 1 91 ? 0.946 -10.341 -10.838 1.00 97.69 91 VAL A O 1
ATOM 757 N N . PHE A 1 92 ? 1.015 -8.132 -11.271 1.00 98.12 92 PHE A N 1
ATOM 758 C CA . PHE A 1 92 ? 0.387 -7.673 -10.041 1.00 98.12 92 PHE A CA 1
ATOM 759 C C . PHE A 1 92 ? -0.770 -6.737 -10.358 1.00 98.12 92 PHE A C 1
ATOM 761 O O . PHE A 1 92 ? -0.599 -5.763 -11.086 1.00 98.12 92 PHE A O 1
ATOM 768 N N . GLU A 1 93 ? -1.920 -7.020 -9.756 1.00 98.69 93 GLU A N 1
ATOM 769 C CA . GLU A 1 93 ? -3.010 -6.063 -9.619 1.00 98.69 93 GLU A CA 1
ATOM 770 C C . GLU A 1 93 ? -2.839 -5.330 -8.287 1.00 98.69 93 GLU A C 1
ATOM 772 O O . GLU A 1 93 ? -2.756 -5.965 -7.224 1.00 98.69 93 GLU A O 1
ATOM 777 N N . ILE A 1 94 ? -2.730 -4.006 -8.350 1.00 98.75 94 ILE A N 1
ATOM 778 C CA . ILE A 1 94 ? -2.456 -3.155 -7.193 1.00 98.75 94 ILE A CA 1
ATOM 779 C C . ILE A 1 94 ? -3.504 -2.055 -7.052 1.00 98.75 94 ILE A C 1
ATOM 781 O O . ILE A 1 94 ? -3.981 -1.529 -8.052 1.00 98.75 94 ILE A O 1
ATOM 785 N N . GLY A 1 95 ? -3.828 -1.694 -5.811 1.00 98.75 95 GLY A N 1
ATOM 786 C CA . GLY A 1 95 ? -4.616 -0.510 -5.467 1.00 98.75 95 GLY A CA 1
ATOM 787 C C . GLY A 1 95 ? -3.749 0.567 -4.819 1.00 98.75 95 GLY A C 1
ATOM 788 O O . GLY A 1 95 ? -2.839 0.245 -4.049 1.00 98.75 95 GLY A O 1
ATOM 789 N N . CYS A 1 96 ? -4.028 1.835 -5.121 1.00 98.81 96 CYS A N 1
ATOM 790 C CA . CYS A 1 96 ? -3.298 2.981 -4.579 1.00 98.81 96 CYS A CA 1
ATOM 791 C C . CYS A 1 96 ? -3.966 3.566 -3.325 1.00 98.81 96 CYS A C 1
ATOM 793 O O . CYS A 1 96 ? -5.165 3.851 -3.322 1.00 98.81 96 CYS A O 1
ATOM 795 N N . PHE A 1 97 ? -3.172 3.789 -2.278 1.00 98.75 97 PHE A N 1
ATOM 796 C CA . PHE A 1 97 ? -3.621 4.310 -0.990 1.00 98.75 97 PHE A CA 1
ATOM 797 C C . PHE A 1 97 ? -2.729 5.455 -0.506 1.00 98.75 97 PHE A C 1
ATOM 799 O O . PHE A 1 97 ? -1.505 5.340 -0.542 1.00 98.75 97 PHE A O 1
ATOM 806 N N . SER A 1 98 ? -3.322 6.535 -0.000 1.00 98.50 98 SER A N 1
ATOM 807 C CA . SER A 1 98 ? -2.598 7.660 0.613 1.00 98.50 98 SER A CA 1
ATOM 808 C C . SER A 1 98 ? -1.872 7.251 1.897 1.00 98.50 98 SER A C 1
ATOM 810 O O . SER A 1 98 ? -0.795 7.765 2.195 1.00 98.50 98 SER A O 1
ATOM 812 N N . GLY A 1 99 ? -2.426 6.291 2.642 1.00 98.12 99 GLY A N 1
ATOM 813 C CA . GLY A 1 99 ? -1.864 5.790 3.890 1.00 98.12 99 GLY A CA 1
ATOM 814 C C . GLY A 1 99 ? -2.070 4.289 4.068 1.00 98.12 99 GLY A C 1
ATOM 815 O O . GLY A 1 99 ? -3.097 3.737 3.689 1.00 98.12 99 GLY A O 1
ATOM 816 N N . ALA A 1 100 ? -1.087 3.622 4.671 1.00 98.31 100 ALA A N 1
ATOM 817 C CA . ALA A 1 100 ? -1.172 2.219 5.069 1.00 98.31 100 ALA A CA 1
ATOM 818 C C . ALA A 1 100 ? -0.405 2.012 6.381 1.00 98.31 100 ALA A C 1
ATOM 820 O O . ALA A 1 100 ? 0.744 1.575 6.395 1.00 98.31 100 ALA A O 1
ATOM 821 N N . ILE A 1 101 ? -1.029 2.390 7.498 1.00 97.31 101 ILE A N 1
ATOM 822 C CA . ILE A 1 101 ? -0.395 2.390 8.826 1.00 97.31 101 ILE A CA 1
ATOM 823 C C . ILE A 1 101 ? 0.050 0.995 9.291 1.00 97.31 101 ILE A C 1
ATOM 825 O O . ILE A 1 101 ? 0.964 0.888 10.105 1.00 97.31 101 ILE A O 1
ATOM 829 N N . GLY A 1 102 ? -0.562 -0.070 8.766 1.00 98.38 102 GLY A N 1
ATOM 830 C CA . GLY A 1 102 ? -0.179 -1.452 9.064 1.00 98.38 102 GLY A CA 1
ATOM 831 C C . GLY A 1 102 ? 0.987 -1.974 8.226 1.00 98.38 102 GLY A C 1
ATOM 832 O O . GLY A 1 102 ? 1.299 -3.166 8.291 1.00 98.38 102 GLY A O 1
ATOM 833 N N . CYS A 1 103 ? 1.623 -1.120 7.422 1.00 98.75 103 CYS A N 1
ATOM 834 C CA . CYS A 1 103 ? 2.806 -1.470 6.648 1.00 98.75 103 CYS A CA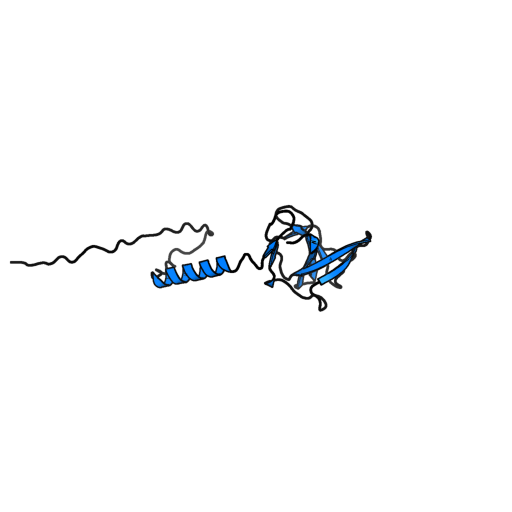 1
ATOM 835 C C . CYS A 1 103 ? 4.101 -0.992 7.317 1.00 98.75 103 CYS A C 1
ATOM 837 O O . CYS A 1 103 ? 4.163 0.059 7.950 1.00 98.75 103 CYS A O 1
ATOM 839 N N . VAL A 1 104 ? 5.176 -1.747 7.095 1.00 98.62 104 VAL A N 1
ATOM 840 C CA . VAL A 1 104 ? 6.561 -1.325 7.324 1.00 98.62 104 VAL A CA 1
ATOM 841 C C . VAL A 1 104 ? 7.316 -1.303 5.994 1.00 98.62 104 VAL A C 1
ATOM 843 O O . VAL A 1 104 ? 7.213 -2.236 5.196 1.00 98.62 104 VAL A O 1
ATOM 846 N N . ASN A 1 105 ? 8.087 -0.238 5.760 1.00 98.50 105 ASN A N 1
ATOM 847 C CA . ASN A 1 105 ? 8.812 -0.033 4.505 1.00 98.50 105 ASN A CA 1
ATOM 848 C C . ASN A 1 105 ? 10.253 -0.553 4.605 1.00 98.50 105 ASN A C 1
ATOM 850 O O . ASN A 1 105 ? 11.043 -0.054 5.410 1.00 98.50 105 ASN A O 1
ATOM 854 N N . GLN A 1 106 ? 10.612 -1.531 3.772 1.00 98.31 106 GLN A N 1
ATOM 855 C CA . GLN A 1 106 ? 11.906 -2.218 3.798 1.00 98.31 106 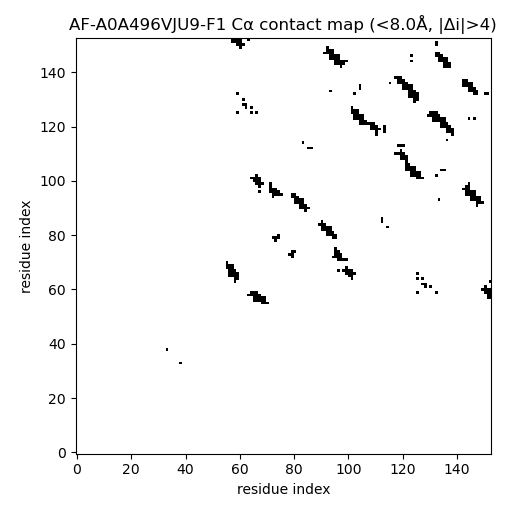GLN A CA 1
ATOM 856 C C . GLN A 1 106 ? 12.788 -1.847 2.592 1.00 98.31 106 GLN A C 1
ATOM 858 O O . GLN A 1 106 ? 12.310 -1.706 1.467 1.00 98.31 106 GLN A O 1
ATOM 863 N N . GLY A 1 107 ? 14.100 -1.738 2.834 1.00 97.56 107 GLY A N 1
ATOM 864 C CA . GLY A 1 107 ? 15.121 -1.462 1.814 1.00 97.56 107 GLY A CA 1
ATOM 865 C C . GLY A 1 107 ? 15.364 0.030 1.587 1.00 97.56 107 GLY A C 1
ATOM 866 O O . GLY A 1 107 ? 14.700 0.862 2.203 1.00 97.56 107 GLY A O 1
ATOM 867 N N . SER A 1 108 ? 16.323 0.375 0.730 1.00 97.81 108 SER A N 1
ATOM 868 C CA . SER A 1 108 ? 16.545 1.758 0.279 1.00 97.81 108 SER A CA 1
ATOM 869 C C . SER A 1 108 ? 15.576 2.108 -0.860 1.00 97.81 108 SER A C 1
ATOM 871 O O . SER A 1 108 ? 15.245 1.215 -1.638 1.00 97.81 108 SER A O 1
ATOM 873 N N . PRO A 1 109 ? 15.117 3.369 -0.990 1.00 98.12 109 PRO A N 1
ATOM 874 C CA . PRO A 1 109 ? 14.333 3.792 -2.149 1.00 98.12 109 PRO A CA 1
ATOM 875 C C . PRO A 1 109 ? 15.080 3.520 -3.459 1.00 98.12 109 PRO A C 1
ATOM 877 O O . PRO A 1 109 ? 16.247 3.894 -3.581 1.00 98.12 109 PRO A O 1
ATOM 880 N N . SER A 1 110 ? 14.406 2.913 -4.435 1.00 98.19 110 SER A N 1
ATOM 881 C CA . SER A 1 110 ? 14.960 2.624 -5.760 1.00 98.19 110 SER A CA 1
ATOM 882 C C . SER A 1 110 ? 14.100 3.217 -6.870 1.00 98.19 110 SER A C 1
ATOM 884 O O . SER A 1 110 ? 12.876 3.163 -6.812 1.00 98.19 110 SER A O 1
ATOM 886 N N . LEU A 1 111 ? 14.739 3.775 -7.897 1.00 98.00 111 LEU A N 1
ATOM 887 C CA . LEU A 1 111 ? 14.074 4.177 -9.146 1.00 98.00 111 LEU A CA 1
ATOM 888 C C . LEU A 1 111 ? 14.053 3.047 -10.183 1.00 98.00 111 LEU A C 1
ATOM 890 O O . LEU A 1 111 ? 13.409 3.168 -11.225 1.00 98.00 111 LEU A O 1
ATOM 894 N N . GLU A 1 112 ? 14.770 1.961 -9.916 1.00 97.19 112 GLU A N 1
ATOM 895 C CA . GLU A 1 112 ? 14.917 0.846 -10.836 1.00 97.19 112 GLU A CA 1
ATOM 896 C C . GLU A 1 112 ? 13.555 0.203 -11.112 1.00 97.19 112 GLU A C 1
ATOM 898 O O . GLU A 1 112 ? 12.843 -0.175 -10.186 1.00 97.19 112 GLU A O 1
ATOM 903 N N . HIS A 1 113 ? 13.173 0.105 -12.387 1.00 95.44 113 HIS A N 1
ATOM 904 C CA . HIS A 1 113 ? 11.896 -0.484 -12.809 1.00 95.44 113 HIS A CA 1
ATOM 905 C C . HIS A 1 113 ? 10.653 0.109 -12.118 1.00 95.44 113 HIS A C 1
ATOM 907 O O . HIS A 1 113 ? 9.652 -0.585 -11.944 1.00 95.44 113 HIS A O 1
ATOM 913 N N . SER A 1 114 ? 10.701 1.386 -11.724 1.00 97.31 114 SER A N 1
ATOM 914 C CA . SER A 1 114 ? 9.539 2.056 -11.141 1.00 97.31 114 SER A CA 1
ATOM 915 C C . SER A 1 114 ? 8.383 2.134 -12.141 1.00 97.31 114 SER A C 1
ATOM 917 O O . SER A 1 114 ? 8.564 2.559 -13.283 1.00 97.31 114 SER A O 1
ATOM 919 N N . TRP A 1 115 ? 7.184 1.747 -11.702 1.00 98.06 115 TRP A N 1
ATOM 920 C CA . TRP A 1 115 ? 5.963 1.834 -12.510 1.00 98.06 115 TRP A CA 1
ATOM 921 C C . TRP A 1 115 ? 5.365 3.241 -12.548 1.00 98.06 115 TRP A C 1
ATOM 923 O O . TRP A 1 115 ? 4.681 3.595 -13.505 1.00 98.06 115 TRP A O 1
ATOM 933 N N . PHE A 1 116 ? 5.642 4.058 -11.529 1.00 97.88 116 PHE A N 1
ATOM 934 C CA . PHE A 1 116 ? 5.163 5.433 -11.444 1.00 97.88 116 PHE A CA 1
ATOM 935 C C . PHE A 1 116 ? 6.327 6.386 -11.711 1.00 97.88 116 PHE A C 1
ATOM 937 O O . PHE A 1 116 ? 7.253 6.520 -10.908 1.00 97.88 116 PHE A O 1
ATOM 944 N N . THR A 1 117 ? 6.299 7.036 -12.875 1.00 96.88 117 THR A N 1
ATOM 945 C CA . THR A 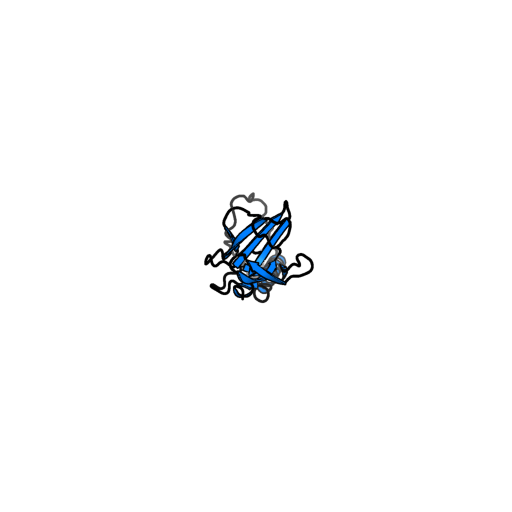1 117 ? 7.368 7.933 -13.327 1.00 96.88 117 THR A CA 1
ATOM 946 C C . THR A 1 117 ? 7.667 9.012 -12.287 1.00 96.88 117 THR A C 1
ATOM 948 O O . THR A 1 117 ? 6.772 9.715 -11.834 1.00 96.88 117 THR A O 1
ATOM 951 N N . GLY A 1 118 ? 8.943 9.150 -11.919 1.00 96.88 118 GLY A N 1
ATOM 952 C CA . GLY A 1 118 ? 9.394 10.142 -10.937 1.00 96.88 118 GLY A CA 1
ATOM 953 C C . GLY A 1 118 ? 9.284 9.706 -9.473 1.00 96.88 118 GLY A C 1
ATOM 954 O O . GLY A 1 118 ? 9.715 10.461 -8.601 1.00 96.88 118 GLY A O 1
ATOM 955 N N . TYR A 1 119 ? 8.775 8.504 -9.190 1.00 98.62 119 TYR A N 1
ATOM 956 C CA . TYR A 1 119 ? 8.711 7.951 -7.837 1.00 98.62 119 TYR A CA 1
ATOM 957 C C . TYR A 1 119 ? 9.756 6.862 -7.629 1.00 98.62 119 TYR A C 1
ATOM 959 O O . TYR A 1 119 ? 9.848 5.915 -8.413 1.00 98.62 119 TYR A O 1
ATOM 967 N N . ALA A 1 120 ? 10.505 6.967 -6.534 1.00 98.62 120 ALA A N 1
ATOM 968 C CA . ALA A 1 120 ? 11.301 5.859 -6.022 1.00 98.62 120 ALA A CA 1
ATOM 969 C C . ALA A 1 120 ? 10.422 4.959 -5.149 1.00 98.62 120 ALA A C 1
ATOM 971 O O . ALA A 1 120 ? 9.534 5.458 -4.457 1.00 98.62 120 ALA A O 1
ATOM 972 N N . TRP A 1 121 ? 10.684 3.656 -5.143 1.00 98.62 121 TRP A N 1
ATOM 973 C CA . TRP A 1 121 ? 9.901 2.681 -4.394 1.00 98.62 121 TRP A CA 1
ATOM 974 C C . TRP A 1 121 ? 10.719 1.915 -3.358 1.00 98.62 121 TRP A C 1
ATOM 976 O O . TRP A 1 121 ? 11.937 1.774 -3.462 1.00 98.62 121 TRP A O 1
ATOM 986 N N . ARG A 1 122 ? 10.021 1.408 -2.343 1.00 98.50 122 ARG A N 1
ATOM 987 C CA . ARG A 1 122 ? 10.511 0.470 -1.322 1.00 98.50 122 ARG A CA 1
ATOM 988 C C . ARG A 1 122 ? 9.486 -0.642 -1.151 1.00 98.50 122 ARG A C 1
ATOM 990 O O . ARG A 1 122 ? 8.309 -0.427 -1.435 1.00 98.50 122 ARG A O 1
ATOM 997 N N . PHE A 1 123 ? 9.898 -1.802 -0.653 1.00 98.62 123 PHE A N 1
ATOM 998 C CA . PHE A 1 123 ? 8.935 -2.847 -0.305 1.00 98.62 123 PHE A CA 1
ATOM 999 C C . PHE A 1 123 ? 8.057 -2.383 0.856 1.00 98.62 123 PHE A C 1
ATOM 1001 O O . PHE A 1 123 ? 8.579 -1.873 1.843 1.00 98.62 123 PHE A O 1
ATOM 1008 N N . ALA A 1 124 ? 6.751 -2.601 0.756 1.00 98.81 124 ALA A N 1
ATOM 1009 C CA . ALA A 1 124 ? 5.796 -2.461 1.845 1.00 98.81 124 ALA A CA 1
ATOM 1010 C C . ALA A 1 124 ? 5.414 -3.862 2.341 1.00 98.81 124 ALA A C 1
ATOM 1012 O O . ALA A 1 124 ? 4.856 -4.683 1.602 1.00 98.81 124 ALA A O 1
ATOM 1013 N N . LEU A 1 125 ? 5.751 -4.155 3.594 1.00 98.88 125 LEU A N 1
ATOM 1014 C CA . LEU A 1 125 ? 5.452 -5.425 4.249 1.00 98.88 125 LEU A CA 1
ATOM 1015 C C . LEU A 1 125 ? 4.379 -5.225 5.312 1.00 98.88 125 LEU A C 1
ATOM 1017 O O . LEU A 1 125 ? 4.353 -4.182 5.957 1.00 98.88 125 LEU A O 1
ATOM 1021 N N . CYS A 1 126 ? 3.557 -6.239 5.569 1.00 98.88 126 CYS A N 1
ATOM 1022 C CA . CYS A 1 126 ? 2.711 -6.255 6.759 1.00 98.88 126 CYS A CA 1
ATOM 1023 C C . CYS A 1 126 ? 3.589 -6.109 8.010 1.00 98.88 126 CYS A C 1
ATOM 1025 O O . CYS A 1 126 ? 4.499 -6.912 8.214 1.00 98.88 126 CYS A O 1
ATOM 1027 N N . SER A 1 127 ? 3.303 -5.134 8.869 1.00 98.69 127 SER A N 1
ATOM 1028 C CA . SER A 1 127 ? 4.061 -4.905 10.106 1.00 98.69 127 SER A CA 1
ATOM 1029 C C . SER A 1 127 ? 3.947 -6.067 11.102 1.00 98.69 127 SER A C 1
ATOM 1031 O O . SER A 1 127 ? 4.838 -6.252 11.926 1.00 98.69 127 SER A O 1
ATOM 1033 N N . ASN A 1 128 ? 2.881 -6.870 11.003 1.00 98.69 128 ASN A N 1
ATOM 1034 C CA . ASN A 1 128 ? 2.623 -7.996 11.895 1.00 98.69 128 ASN A CA 1
ATOM 1035 C C . ASN A 1 128 ? 3.257 -9.312 11.410 1.00 98.69 128 ASN A C 1
ATOM 1037 O O . ASN A 1 128 ? 3.937 -9.991 12.169 1.00 98.69 128 ASN A O 1
ATOM 1041 N N . CYS A 1 129 ? 3.042 -9.696 10.145 1.00 98.69 129 CYS A N 1
ATOM 1042 C CA . CYS A 1 129 ? 3.486 -11.003 9.630 1.00 98.69 129 CYS A CA 1
ATOM 1043 C C . CYS A 1 129 ? 4.589 -10.928 8.567 1.00 98.69 129 CYS A C 1
ATOM 1045 O O . CYS A 1 129 ? 4.981 -11.959 8.023 1.00 98.69 129 CYS A O 1
ATOM 1047 N N . LEU A 1 130 ? 5.061 -9.723 8.234 1.00 98.56 130 LEU A N 1
ATOM 1048 C CA . LEU A 1 130 ? 6.106 -9.449 7.239 1.00 98.56 130 LEU A CA 1
ATOM 1049 C C . LEU A 1 130 ? 5.800 -9.933 5.815 1.00 98.56 130 LEU A C 1
ATOM 1051 O O . LEU A 1 130 ? 6.666 -9.877 4.941 1.00 98.56 130 LEU A O 1
ATOM 1055 N N . ARG A 1 131 ? 4.564 -10.369 5.532 1.00 98.56 131 ARG A N 1
ATOM 1056 C CA . ARG A 1 131 ? 4.149 -10.688 4.165 1.00 98.56 131 ARG A CA 1
ATOM 1057 C C . ARG A 1 131 ? 4.305 -9.449 3.291 1.00 98.56 131 ARG A C 1
ATOM 1059 O O . ARG A 1 131 ? 3.884 -8.363 3.674 1.00 98.56 131 ARG A O 1
ATOM 1066 N N . HIS A 1 132 ? 4.868 -9.633 2.102 1.00 98.50 132 HIS A N 1
ATOM 1067 C CA . HIS A 1 132 ? 4.948 -8.579 1.102 1.00 98.50 132 HIS A CA 1
ATOM 1068 C C . HIS A 1 132 ? 3.543 -8.167 0.652 1.00 98.50 132 HIS A C 1
ATOM 1070 O O . HIS A 1 132 ? 2.801 -8.982 0.100 1.00 98.50 132 HIS A O 1
ATOM 1076 N N . LEU A 1 133 ? 3.172 -6.916 0.916 1.00 98.81 133 LEU A N 1
ATOM 1077 C CA . LEU A 1 133 ? 1.864 -6.363 0.571 1.00 98.81 133 LEU A CA 1
ATOM 1078 C C . LEU A 1 133 ? 1.918 -5.424 -0.626 1.00 98.81 133 LEU A C 1
ATOM 1080 O O . LEU A 1 133 ? 0.871 -5.143 -1.185 1.00 98.81 133 LEU A O 1
ATOM 1084 N N . GLY A 1 134 ? 3.095 -4.981 -1.054 1.00 98.69 134 GLY A N 1
ATOM 1085 C CA . GLY A 1 134 ? 3.269 -4.157 -2.243 1.00 98.69 134 GLY A CA 1
ATOM 1086 C C . GLY A 1 134 ? 4.423 -3.189 -2.065 1.00 98.69 134 GLY A C 1
ATOM 1087 O O . GLY A 1 134 ? 5.460 -3.548 -1.511 1.00 98.69 134 GLY A O 1
ATOM 1088 N N . TRP A 1 135 ? 4.238 -1.950 -2.502 1.00 98.81 135 TRP A N 1
ATOM 1089 C CA . TRP A 1 135 ? 5.314 -0.970 -2.565 1.00 98.81 135 TRP A CA 1
ATOM 1090 C C . TRP A 1 135 ? 4.892 0.375 -1.990 1.00 98.81 135 TRP A C 1
ATOM 1092 O O . TRP A 1 135 ? 3.758 0.813 -2.167 1.00 98.81 135 TRP A O 1
ATOM 1102 N N . PHE A 1 136 ? 5.827 1.039 -1.322 1.00 98.88 136 PHE A N 1
ATOM 1103 C CA . PHE A 1 136 ? 5.709 2.441 -0.944 1.00 98.88 136 PHE A CA 1
ATOM 1104 C C . PHE A 1 136 ? 6.456 3.291 -1.966 1.00 98.88 136 PHE A C 1
ATOM 1106 O O . PHE A 1 136 ? 7.658 3.093 -2.148 1.00 98.88 136 PHE A O 1
ATOM 1113 N N . PHE A 1 137 ? 5.755 4.218 -2.612 1.00 98.81 137 PHE A N 1
ATOM 1114 C CA . PHE A 1 137 ? 6.290 5.145 -3.604 1.00 98.81 137 PHE A CA 1
ATOM 1115 C C . PHE A 1 137 ? 6.466 6.530 -2.985 1.00 98.81 137 PHE A C 1
ATOM 1117 O O . PHE A 1 137 ? 5.598 7.004 -2.257 1.00 98.81 137 PHE A O 1
ATOM 1124 N N . GLN A 1 138 ? 7.580 7.195 -3.290 1.00 98.62 138 GLN A N 1
ATOM 1125 C CA . GLN A 1 138 ? 7.889 8.540 -2.800 1.00 98.62 138 GLN A CA 1
ATOM 1126 C C . GLN A 1 138 ? 8.549 9.411 -3.876 1.00 98.62 138 GLN A C 1
ATOM 1128 O O . GLN A 1 138 ? 9.419 8.947 -4.620 1.00 98.62 138 GLN A O 1
ATOM 1133 N N . SER A 1 139 ? 8.170 10.689 -3.918 1.00 98.12 139 SER A N 1
ATOM 1134 C CA . SER A 1 139 ? 8.788 11.729 -4.744 1.00 98.12 139 SER A CA 1
ATOM 1135 C C . SER A 1 139 ? 8.747 13.078 -4.018 1.00 98.12 139 SER A C 1
ATOM 1137 O O . SER A 1 139 ? 7.704 13.715 -3.878 1.00 98.12 139 SER A O 1
ATOM 1139 N N . GLY A 1 140 ? 9.893 13.525 -3.497 1.00 95.81 140 GLY A N 1
ATOM 1140 C CA . GLY A 1 140 ? 9.969 14.755 -2.706 1.00 95.81 140 GLY A CA 1
ATOM 1141 C C . GLY A 1 140 ? 9.111 14.687 -1.437 1.00 95.81 140 GLY A C 1
ATOM 1142 O O . GLY A 1 140 ? 9.458 13.973 -0.499 1.00 95.81 140 GLY A O 1
ATOM 1143 N N . LYS A 1 141 ? 8.021 15.464 -1.399 1.00 95.69 141 LYS A N 1
ATOM 1144 C CA . LYS A 1 141 ? 7.049 15.484 -0.288 1.00 95.69 141 LYS A CA 1
ATOM 1145 C C . LYS A 1 141 ? 5.817 14.611 -0.543 1.00 95.69 141 LYS A C 1
ATOM 1147 O O . LYS A 1 141 ? 5.015 14.457 0.371 1.00 95.69 141 LYS A O 1
ATOM 1152 N N . ASP A 1 142 ? 5.661 14.099 -1.760 1.00 97.81 142 ASP A N 1
ATOM 1153 C CA . ASP A 1 142 ? 4.535 13.255 -2.138 1.00 97.81 142 ASP A CA 1
ATOM 1154 C C . ASP A 1 142 ? 4.880 11.777 -1.940 1.00 97.81 142 ASP A C 1
ATOM 1156 O O . ASP A 1 142 ? 6.024 11.351 -2.152 1.00 97.81 142 ASP A O 1
ATOM 1160 N N . SER A 1 143 ? 3.898 10.992 -1.509 1.00 98.50 143 SER A N 1
ATOM 1161 C CA . SER A 1 143 ? 4.060 9.562 -1.291 1.00 98.50 143 SER A CA 1
ATOM 1162 C C . SER A 1 143 ? 2.732 8.835 -1.201 1.00 98.50 143 SER A C 1
ATOM 1164 O O . SER A 1 143 ? 1.745 9.385 -0.719 1.00 98.50 143 SER A O 1
ATOM 1166 N N . PHE A 1 144 ? 2.743 7.563 -1.576 1.00 98.88 144 PHE A N 1
ATOM 1167 C CA . PHE A 1 144 ? 1.586 6.687 -1.470 1.00 98.88 144 PHE A CA 1
ATOM 1168 C C . PHE A 1 144 ? 2.016 5.220 -1.403 1.00 98.88 144 PHE A C 1
ATOM 1170 O O . PHE A 1 144 ? 3.174 4.864 -1.633 1.00 98.88 144 PHE A O 1
ATOM 1177 N N . TYR A 1 145 ? 1.063 4.349 -1.105 1.00 98.88 145 TYR A N 1
ATOM 1178 C CA . TYR A 1 145 ? 1.224 2.904 -1.142 1.00 98.88 145 TYR A CA 1
ATOM 1179 C C . TYR A 1 145 ? 0.512 2.336 -2.361 1.00 98.88 145 TYR A C 1
ATOM 1181 O O . TYR A 1 145 ? -0.631 2.689 -2.629 1.00 98.88 145 TYR A O 1
ATOM 1189 N N . ALA A 1 146 ? 1.156 1.420 -3.073 1.00 98.75 146 ALA A N 1
ATOM 1190 C CA . ALA A 1 146 ? 0.520 0.608 -4.097 1.00 98.75 146 ALA A CA 1
ATOM 1191 C C . ALA A 1 146 ? 0.544 -0.852 -3.631 1.00 98.75 146 ALA A C 1
ATOM 1193 O O . ALA A 1 146 ? 1.593 -1.504 -3.633 1.00 98.75 146 ALA A O 1
ATOM 1194 N N . LEU A 1 147 ? -0.600 -1.335 -3.147 1.00 98.88 147 LEU A N 1
ATOM 1195 C CA . LEU A 1 147 ? -0.717 -2.617 -2.456 1.00 98.88 147 LEU A CA 1
ATOM 1196 C C . LEU A 1 147 ? -1.354 -3.673 -3.357 1.00 98.88 147 LEU A C 1
ATOM 1198 O O . LEU A 1 147 ? -2.337 -3.407 -4.041 1.00 98.88 147 LEU A O 1
ATOM 1202 N N . ILE A 1 148 ? -0.805 -4.883 -3.331 1.00 98.81 148 ILE A N 1
ATOM 1203 C CA . ILE A 1 148 ? -1.255 -6.041 -4.097 1.00 98.81 148 ILE A CA 1
ATOM 1204 C C . ILE A 1 148 ? -2.609 -6.496 -3.549 1.00 98.81 148 ILE A C 1
ATOM 1206 O O . ILE A 1 148 ? -2.678 -7.074 -2.463 1.00 98.81 148 ILE A O 1
ATOM 1210 N N . LEU A 1 149 ? -3.670 -6.307 -4.331 1.00 98.56 149 LEU A N 1
ATOM 1211 C CA . LEU A 1 149 ? -5.048 -6.517 -3.873 1.00 98.56 149 LEU A CA 1
ATOM 1212 C C . LEU A 1 149 ? -5.314 -7.955 -3.427 1.00 98.56 149 LEU A C 1
ATOM 1214 O O . LEU A 1 149 ? -5.971 -8.180 -2.420 1.00 98.56 149 LEU A O 1
ATOM 1218 N N . LYS A 1 150 ? -4.710 -8.942 -4.099 1.00 98.44 150 LYS A N 1
ATOM 1219 C CA . LYS A 1 150 ? -4.851 -10.362 -3.726 1.00 98.44 150 LYS A CA 1
ATOM 1220 C C . LYS A 1 150 ? -4.319 -10.699 -2.324 1.00 98.44 150 LYS A C 1
ATOM 1222 O O . LYS A 1 150 ? -4.610 -11.777 -1.811 1.00 98.44 150 LYS A O 1
ATOM 1227 N N . ASN A 1 151 ? -3.494 -9.827 -1.740 1.00 98.56 151 ASN A N 1
ATOM 1228 C CA . ASN A 1 151 ? -2.914 -10.002 -0.408 1.00 98.56 151 ASN A CA 1
ATOM 1229 C C . ASN A 1 151 ? -3.707 -9.265 0.685 1.00 98.56 151 ASN A C 1
ATOM 1231 O O . ASN A 1 151 ? -3.285 -9.289 1.847 1.00 98.56 151 ASN A O 1
ATOM 1235 N N . LEU A 1 152 ? -4.825 -8.637 0.321 1.00 98.31 152 LEU A N 1
ATOM 1236 C CA . LEU A 1 152 ? -5.707 -7.888 1.204 1.00 98.31 152 LEU A CA 1
ATOM 1237 C C . LEU A 1 152 ? -7.081 -8.572 1.286 1.00 98.31 152 LEU A C 1
ATOM 1239 O O . LEU A 1 152 ? -7.470 -9.277 0.349 1.00 98.31 152 LEU A O 1
ATOM 1243 N N . ASP A 1 153 ? -7.756 -8.385 2.418 1.00 95.50 153 ASP A N 1
ATOM 1244 C CA . ASP A 1 153 ? -9.157 -8.756 2.661 1.00 95.50 153 ASP A CA 1
ATOM 1245 C C . ASP A 1 153 ? -9.977 -7.507 3.001 1.00 95.50 153 ASP A C 1
ATOM 1247 O O . ASP A 1 153 ? -9.417 -6.610 3.683 1.00 95.50 153 ASP A O 1
#

pLDDT: mean 82.64, std 23.08, range [30.89, 98.88]

Secondary structure (DSSP, 8-state):
-----------------------S---TT------HHHHHHHHHHHHHHHHTSSTTEEEBTTT--EEEEGGGB--BTTBSEEEEE-TTS-EEEEEEES--TTEEEEEEEE-TT-SSTT-EEEEEEETTT--EEEEEEEETTEEEEEEEGGGB-